Protein AF-A0A9C7W075-F1 (afdb_monomer)

Nearest PDB structures (foldseek):
  6q29-assembly1_A  TM=8.426E-01  e=1.319E-02  Thermus thermophilus HB27
  6klg-assembly1_A  TM=9.359E-01  e=1.597E-01  Zea mays
  3sqr-assembly1_A  TM=8.237E-01  e=4.002E-01  Botrytis aclada
  6h5y-assembly2_B  TM=7.993E-01  e=3.078E-01  Aspergillus oryzae
  3v9e-assembly1_A  TM=8.095E-01  e=6.765E-01  Botrytis aclada

Solvent-accessible surface area (backbone atoms only — not comparable to full-atom values): 7047 Å² total; per-residue (Å²): 136,86,85,85,81,82,81,80,80,82,83,86,75,82,88,85,85,85,83,88,74,77,67,64,69,75,65,66,71,76,72,76,74,70,96,60,60,54,74,49,74,56,48,69,45,82,42,36,37,33,77,36,81,44,65,90,84,87,52,82,43,80,40,83,14,35,72,83,28,82,65,45,60,45,78,43,70,60,91,90,64,78,68,47,80,46,78,43,80,64,51,101,62,92,83,86,89,82,88,129

Foldseek 3Di:
DDDDDDDPDDPPDDDDDDDDDPCVVVVVVPDPPDPDAAEDEDQEEEWEWDFEWDDDPNDTDTDTEIPRDVVHHHYDYDPPHHHHYHYHYPDPDDDDDDDD

Structure (mmCIF, N/CA/C/O backbone):
data_AF-A0A9C7W075-F1
#
_entry.id   AF-A0A9C7W075-F1
#
loop_
_atom_site.group_PDB
_atom_site.id
_atom_site.type_symbol
_atom_site.label_atom_id
_atom_site.label_alt_id
_atom_site.label_comp_id
_atom_site.label_asym_id
_atom_site.label_entity_id
_atom_site.label_seq_id
_atom_site.pdbx_PDB_ins_code
_atom_site.Cartn_x
_atom_site.Cartn_y
_atom_site.Cartn_z
_atom_site.occupancy
_atom_site.B_iso_or_equiv
_atom_site.auth_seq_id
_atom_site.auth_comp_id
_atom_site.auth_asym_id
_atom_site.auth_atom_id
_atom_site.pdbx_PDB_model_num
ATOM 1 N N . MET A 1 1 ? -18.721 27.457 5.984 1.00 38.09 1 MET A N 1
ATOM 2 C CA . MET A 1 1 ? -17.574 28.376 6.137 1.00 38.09 1 MET A CA 1
ATOM 3 C C . MET A 1 1 ? -16.323 27.754 5.521 1.00 38.09 1 MET A C 1
ATOM 5 O O . MET A 1 1 ? -16.014 26.616 5.832 1.00 38.09 1 MET A O 1
ATOM 9 N N . SER A 1 2 ? -15.670 28.527 4.645 1.00 44.50 2 SER A N 1
ATOM 10 C CA . SER A 1 2 ? -14.283 28.467 4.138 1.00 44.50 2 SER A CA 1
ATOM 11 C C . SER A 1 2 ? -13.753 27.203 3.429 1.00 44.50 2 SER A C 1
ATOM 13 O O . SER A 1 2 ? -13.190 26.298 4.039 1.00 44.50 2 SER A O 1
ATOM 15 N N . ARG A 1 3 ? -13.840 27.215 2.088 1.00 56.38 3 ARG A N 1
ATOM 16 C CA . ARG A 1 3 ? -13.012 26.412 1.172 1.00 56.38 3 ARG A CA 1
ATOM 17 C C . ARG A 1 3 ? -11.744 27.214 0.865 1.00 56.38 3 ARG A C 1
ATOM 19 O O . ARG A 1 3 ? -11.832 28.256 0.224 1.00 56.38 3 ARG A O 1
ATOM 26 N N . ARG A 1 4 ? -10.575 26.749 1.308 1.00 64.81 4 ARG A N 1
ATOM 27 C CA . ARG A 1 4 ? -9.283 27.365 0.961 1.00 64.81 4 ARG A CA 1
ATOM 28 C C . ARG A 1 4 ? -8.652 26.639 -0.221 1.00 64.81 4 ARG A C 1
ATOM 30 O O . ARG A 1 4 ? -7.871 25.709 -0.059 1.00 64.81 4 ARG A O 1
ATOM 37 N N . THR A 1 5 ? -9.045 27.083 -1.409 1.00 52.81 5 THR A N 1
ATOM 38 C CA . THR A 1 5 ? -8.365 26.822 -2.678 1.00 52.81 5 THR A CA 1
ATOM 39 C C . THR A 1 5 ? -7.047 27.585 -2.670 1.00 52.81 5 THR A C 1
ATOM 41 O O . THR A 1 5 ? -7.043 28.813 -2.628 1.00 52.81 5 THR A O 1
ATOM 44 N N . PHE A 1 6 ? -5.922 26.880 -2.688 1.00 49.59 6 PHE A N 1
ATOM 45 C CA . PHE A 1 6 ? -4.614 27.512 -2.782 1.00 49.59 6 PHE A CA 1
ATOM 46 C C . PHE A 1 6 ? -4.185 27.577 -4.247 1.00 49.59 6 PHE A C 1
ATOM 48 O O . PHE A 1 6 ? -3.570 26.653 -4.770 1.00 49.59 6 PHE A O 1
ATOM 55 N N . VAL A 1 7 ? -4.544 28.671 -4.920 1.00 55.00 7 VAL A N 1
ATOM 56 C CA . VAL A 1 7 ? -3.968 29.019 -6.222 1.00 55.00 7 VAL A CA 1
ATOM 57 C C . VAL A 1 7 ? -2.639 29.719 -5.950 1.00 55.00 7 VAL A C 1
ATOM 59 O O . VAL A 1 7 ? -2.604 30.894 -5.594 1.00 55.00 7 VAL A O 1
ATOM 62 N N . LYS A 1 8 ? -1.533 28.985 -6.080 1.00 44.94 8 LYS A N 1
ATOM 63 C CA . LYS A 1 8 ? -0.201 29.587 -6.195 1.00 44.94 8 LYS A CA 1
ATOM 64 C C . LYS A 1 8 ? -0.052 30.105 -7.619 1.00 44.94 8 LYS A C 1
ATOM 66 O O . LYS A 1 8 ? 0.018 29.320 -8.558 1.00 44.94 8 LYS A O 1
ATOM 71 N N . GLY A 1 9 ? -0.070 31.427 -7.756 1.00 49.22 9 GLY A N 1
ATOM 72 C CA . GLY A 1 9 ? 0.087 32.117 -9.029 1.00 49.22 9 GLY A CA 1
ATOM 73 C C . GLY A 1 9 ? 1.417 31.782 -9.705 1.00 49.22 9 GLY A C 1
ATOM 74 O O . GLY A 1 9 ? 2.475 31.823 -9.079 1.00 49.22 9 GLY A O 1
ATOM 75 N N . VAL A 1 10 ? 1.346 31.475 -10.998 1.00 58.66 10 VAL A N 1
ATOM 76 C CA . VAL A 1 10 ? 2.492 31.496 -11.905 1.00 58.66 10 VAL A CA 1
ATOM 77 C C . VAL A 1 10 ? 2.746 32.960 -12.250 1.00 58.66 10 VAL A C 1
ATOM 79 O O . VAL A 1 10 ? 1.951 33.585 -12.951 1.00 58.66 10 VAL A O 1
ATOM 82 N N . ALA A 1 11 ? 3.841 33.523 -11.743 1.00 53.03 11 ALA A N 1
ATOM 83 C CA . ALA A 1 11 ? 4.367 34.783 -12.245 1.00 53.03 11 ALA A CA 1
ATOM 84 C C . ALA A 1 11 ? 5.026 34.513 -13.607 1.00 53.03 11 ALA A C 1
ATOM 86 O O . ALA A 1 11 ? 6.204 34.181 -13.695 1.00 53.03 11 ALA A O 1
ATOM 87 N N . MET A 1 12 ? 4.238 34.612 -14.679 1.00 51.44 12 MET A N 1
ATOM 88 C CA . MET A 1 12 ? 4.761 34.795 -16.030 1.00 51.44 12 MET A CA 1
ATOM 89 C C . MET A 1 12 ? 5.341 36.209 -16.121 1.00 51.44 12 MET A C 1
ATOM 91 O O . MET A 1 12 ? 4.600 37.178 -16.265 1.00 51.44 12 MET A O 1
ATOM 95 N N . GLY A 1 13 ? 6.663 36.326 -16.011 1.00 48.78 13 GLY A N 1
ATOM 96 C CA . GLY A 1 13 ? 7.384 37.585 -16.156 1.00 48.78 13 GLY A CA 1
A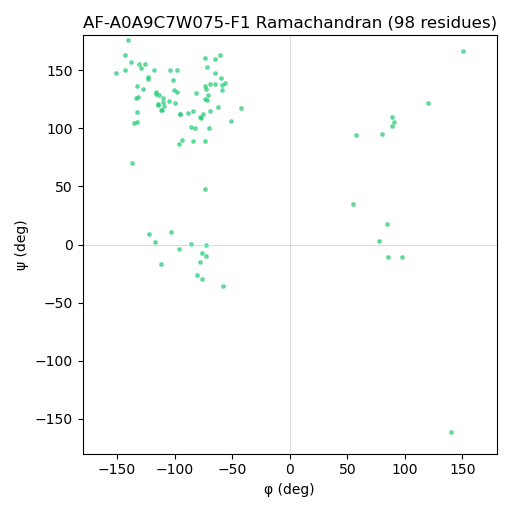TOM 97 C C . GLY A 1 13 ? 8.596 37.438 -17.069 1.00 48.78 13 GLY A C 1
ATOM 98 O O . GLY A 1 13 ? 9.617 36.918 -16.640 1.00 48.78 13 GLY A O 1
ATOM 99 N N . GLY A 1 14 ? 8.470 37.954 -18.295 1.00 44.16 14 GLY A N 1
ATOM 100 C CA . GLY A 1 14 ? 9.578 38.538 -19.057 1.00 44.16 14 GLY A CA 1
ATOM 101 C C . GLY A 1 14 ? 10.402 37.598 -19.935 1.00 44.16 14 GLY A C 1
ATOM 102 O O . GLY A 1 14 ? 11.318 36.930 -19.473 1.00 44.16 14 GLY A O 1
ATOM 103 N N . ALA A 1 15 ? 10.136 37.630 -21.241 1.00 49.31 15 ALA A N 1
ATOM 104 C CA . ALA A 1 15 ? 11.086 37.178 -22.247 1.00 49.31 15 ALA A CA 1
ATOM 105 C C . ALA A 1 15 ? 12.259 38.173 -22.389 1.00 49.31 15 ALA A C 1
ATOM 107 O O . ALA A 1 15 ? 12.068 39.377 -22.240 1.00 49.31 15 ALA A O 1
ATOM 108 N N . ALA A 1 16 ? 13.405 37.625 -22.809 1.00 46.34 16 ALA A N 1
ATOM 109 C CA . ALA A 1 16 ? 14.571 38.271 -23.424 1.00 46.34 16 ALA A CA 1
ATOM 110 C C . ALA A 1 16 ? 15.711 38.784 -22.515 1.00 46.34 16 ALA A C 1
ATOM 112 O O . ALA A 1 16 ? 15.685 39.897 -22.005 1.00 46.34 16 ALA A O 1
ATOM 113 N N . GLY A 1 17 ? 16.815 38.024 -22.530 1.00 49.56 17 GLY A N 1
ATOM 114 C CA . GLY A 1 17 ? 18.106 38.598 -22.918 1.00 49.56 17 GLY A CA 1
ATOM 115 C C . GLY A 1 17 ? 19.242 38.548 -21.894 1.00 49.56 17 GLY A C 1
ATOM 116 O O . GLY A 1 17 ? 19.190 39.214 -20.872 1.00 49.56 17 GLY A O 1
ATOM 117 N N . LEU A 1 18 ? 20.333 37.899 -22.325 1.00 45.28 18 LEU A N 1
ATOM 118 C CA . LEU A 1 18 ? 21.738 38.209 -22.019 1.00 45.28 18 LEU A CA 1
ATOM 119 C C . LEU A 1 18 ? 22.366 37.568 -20.760 1.00 45.28 18 LEU A C 1
ATOM 121 O O . LEU A 1 18 ? 22.165 37.997 -19.634 1.00 45.28 18 LEU A O 1
ATOM 125 N N . LEU A 1 19 ? 23.281 36.628 -21.049 1.00 53.38 19 LEU A N 1
ATOM 126 C CA . LEU A 1 19 ? 24.465 36.249 -20.262 1.00 53.38 19 LEU A CA 1
ATOM 127 C C . LEU A 1 19 ? 24.251 35.311 -19.055 1.00 53.38 19 LEU A C 1
ATOM 12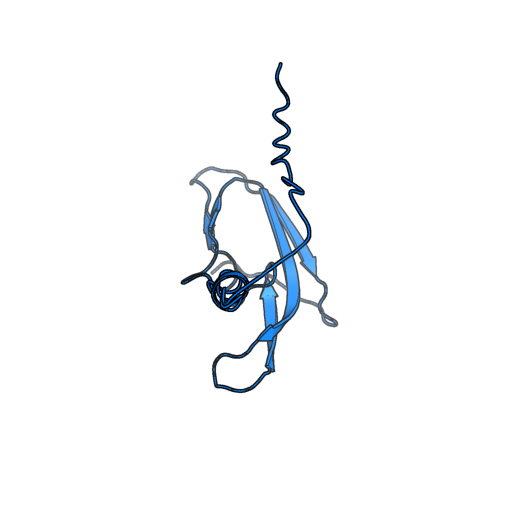9 O O . LEU A 1 19 ? 24.084 35.728 -17.917 1.00 53.38 19 LEU A O 1
ATOM 133 N N . GLY A 1 20 ? 24.441 34.012 -19.305 1.00 49.00 20 GLY A N 1
ATOM 134 C CA . GLY A 1 20 ? 25.233 33.181 -18.387 1.00 49.00 20 GLY A CA 1
ATOM 135 C C . GLY A 1 20 ? 24.542 32.571 -17.170 1.00 49.00 20 GLY A C 1
ATOM 136 O O . GLY A 1 20 ? 25.239 32.135 -16.258 1.00 49.00 20 GLY A O 1
ATOM 137 N N . LEU A 1 21 ? 23.213 32.483 -17.132 1.00 54.94 21 LEU A N 1
ATOM 138 C CA . LEU A 1 21 ? 22.542 31.723 -16.077 1.00 54.94 21 LEU A CA 1
ATOM 139 C C . LEU A 1 21 ? 22.450 30.252 -16.487 1.00 54.94 21 LEU A C 1
ATOM 141 O O . LEU A 1 21 ? 21.614 29.867 -17.303 1.00 54.94 21 LEU A O 1
ATOM 145 N N . ASP A 1 22 ? 23.349 29.440 -15.929 1.00 56.09 22 ASP A N 1
ATOM 146 C CA . ASP A 1 22 ? 23.288 27.981 -15.979 1.00 56.09 22 ASP A CA 1
ATOM 147 C C . ASP A 1 22 ? 21.888 27.547 -15.516 1.00 56.09 22 ASP A C 1
ATOM 149 O O . ASP A 1 22 ? 21.555 27.635 -14.338 1.00 56.09 22 ASP A O 1
ATOM 153 N N . ALA A 1 23 ? 21.036 27.102 -16.445 1.00 54.62 23 ALA A N 1
ATOM 154 C CA . ALA A 1 23 ? 19.674 26.637 -16.156 1.00 54.62 23 ALA A CA 1
ATOM 155 C C . ALA A 1 23 ? 19.650 25.259 -15.456 1.00 54.62 23 ALA A C 1
ATOM 157 O O . ALA A 1 23 ? 18.591 24.736 -15.105 1.00 54.62 23 ALA A O 1
ATOM 158 N N . ARG A 1 24 ? 20.831 24.677 -15.209 1.00 53.53 24 ARG A N 1
ATOM 159 C CA . ARG A 1 24 ? 21.034 23.367 -14.579 1.00 53.53 24 ARG A CA 1
ATOM 160 C C . ARG A 1 24 ? 20.436 23.209 -13.167 1.00 53.53 24 ARG A C 1
ATOM 162 O O . ARG A 1 24 ? 19.931 22.118 -12.900 1.00 53.53 24 ARG A O 1
ATOM 169 N N . PRO A 1 25 ? 20.406 24.211 -12.259 1.00 52.75 25 PRO A N 1
ATOM 170 C CA . PRO A 1 25 ? 19.900 23.988 -10.908 1.00 52.75 25 PRO A CA 1
ATOM 171 C C . PRO A 1 25 ? 18.366 23.953 -10.854 1.00 52.75 25 PRO A C 1
ATOM 173 O O . PRO A 1 25 ? 17.815 23.461 -9.873 1.00 52.75 25 PRO A O 1
ATOM 176 N N . LEU A 1 26 ? 17.662 24.415 -11.899 1.00 54.03 26 LEU A N 1
ATOM 177 C CA . LEU A 1 26 ? 16.195 24.365 -11.953 1.00 54.03 26 LEU A CA 1
ATOM 178 C C . LEU A 1 26 ? 15.668 22.956 -12.271 1.00 54.03 26 LEU A C 1
ATOM 180 O O . LEU A 1 26 ? 14.604 22.584 -11.784 1.00 54.03 26 LEU A O 1
ATOM 184 N N . LEU A 1 27 ? 16.430 22.149 -13.019 1.00 55.69 27 LEU A N 1
ATOM 185 C CA . LEU A 1 27 ? 16.123 20.734 -13.283 1.00 55.69 27 LEU A CA 1
ATOM 186 C C . LEU A 1 27 ? 16.531 19.808 -12.126 1.00 55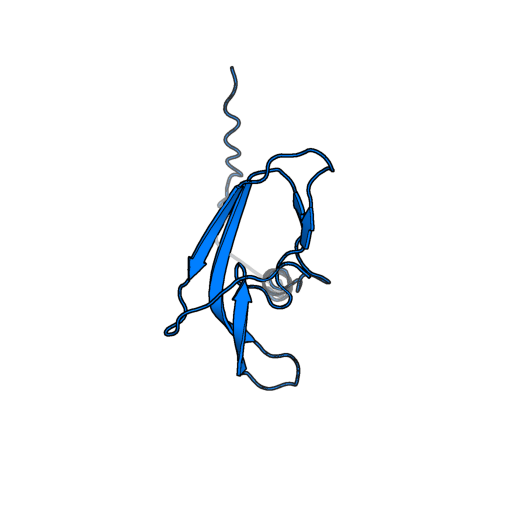.69 27 LEU A C 1
ATOM 188 O O . LEU A 1 27 ? 15.924 18.759 -11.932 1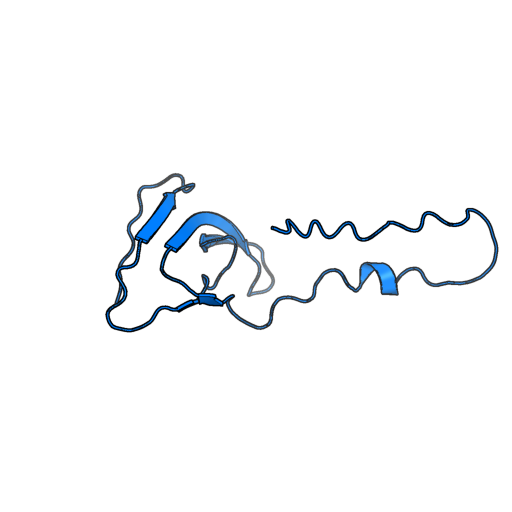.00 55.69 27 LEU A O 1
ATOM 192 N N . ALA A 1 28 ? 17.522 20.204 -11.323 1.00 52.50 28 ALA A N 1
ATOM 193 C CA . ALA A 1 28 ? 18.045 19.392 -10.221 1.00 52.50 28 ALA A CA 1
ATOM 194 C C . ALA A 1 28 ? 17.101 19.293 -9.003 1.00 52.50 28 ALA A C 1
ATOM 196 O O . ALA A 1 28 ? 17.341 18.496 -8.100 1.00 52.50 28 ALA A O 1
ATOM 197 N N . SER A 1 29 ? 16.024 20.086 -8.955 1.00 51.41 29 SER A N 1
ATOM 198 C CA . SER A 1 29 ? 15.062 20.065 -7.842 1.00 51.41 29 SER A CA 1
ATOM 199 C C . SER A 1 29 ? 13.956 19.009 -7.991 1.00 51.41 29 SER A C 1
ATOM 201 O O . SER A 1 29 ? 13.081 18.938 -7.124 1.00 51.41 29 SER A O 1
ATOM 203 N N . MET A 1 30 ? 13.945 18.218 -9.068 1.00 51.41 30 MET A N 1
ATOM 204 C CA . MET A 1 30 ? 12.802 17.354 -9.393 1.00 51.41 30 MET A CA 1
ATOM 205 C C . MET A 1 30 ? 12.917 15.900 -8.932 1.00 51.41 30 MET A C 1
ATOM 207 O O . MET A 1 30 ? 11.935 15.176 -9.043 1.00 51.41 30 MET A O 1
ATOM 211 N N . ASP A 1 31 ? 14.042 15.492 -8.345 1.00 50.94 31 ASP A N 1
ATOM 212 C CA . ASP A 1 31 ? 14.197 14.128 -7.838 1.00 50.94 31 ASP A CA 1
ATOM 213 C C . ASP A 1 31 ? 14.881 14.109 -6.466 1.00 50.94 31 ASP A C 1
ATOM 215 O O . ASP A 1 31 ? 16.032 13.715 -6.292 1.00 50.94 31 ASP A O 1
ATOM 219 N N . LYS A 1 32 ? 14.161 14.586 -5.446 1.00 47.12 32 LYS A N 1
ATOM 220 C CA . LYS A 1 32 ? 14.425 14.115 -4.085 1.00 47.12 32 LYS A CA 1
ATOM 221 C C . LYS A 1 32 ? 13.659 12.815 -3.916 1.00 47.12 32 LYS A C 1
ATOM 223 O O . LYS A 1 32 ? 12.516 12.838 -3.456 1.00 47.12 32 LYS A O 1
ATOM 228 N N . GLY A 1 33 ? 14.311 11.708 -4.271 1.00 53.97 33 GLY A N 1
ATOM 229 C CA . GLY A 1 33 ? 13.917 10.380 -3.825 1.00 53.97 33 GLY A CA 1
ATOM 230 C C . GLY A 1 33 ? 13.554 10.452 -2.343 1.00 53.97 33 GLY A C 1
ATOM 231 O O . GLY A 1 33 ? 14.347 10.898 -1.509 1.00 53.97 33 GLY A O 1
ATOM 232 N N . GLN A 1 34 ? 12.299 10.150 -2.023 1.00 57.06 34 GLN A N 1
ATOM 233 C CA . GLN A 1 34 ? 11.841 10.160 -0.642 1.00 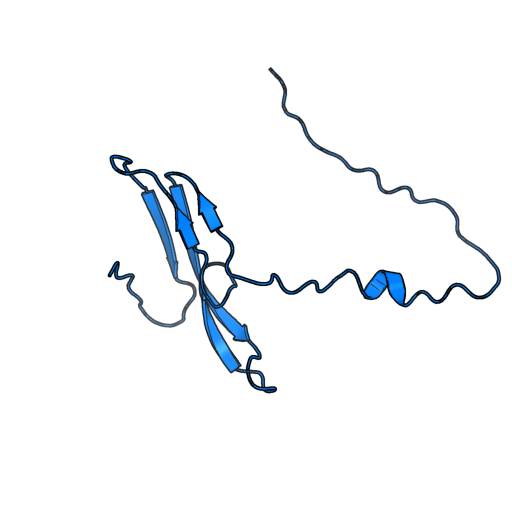57.06 34 GLN A CA 1
ATOM 234 C C . GLN A 1 34 ? 12.647 9.106 0.126 1.00 57.06 34 GLN A C 1
ATOM 236 O O . GLN A 1 34 ? 12.602 7.926 -0.208 1.00 57.06 34 GLN A O 1
ATOM 241 N N . ASN A 1 35 ? 13.399 9.538 1.142 1.00 61.72 35 ASN A N 1
ATOM 242 C CA . ASN A 1 35 ? 14.285 8.696 1.958 1.00 61.72 35 ASN A CA 1
ATOM 243 C C . ASN A 1 35 ? 13.511 7.780 2.937 1.00 61.72 35 ASN A C 1
ATOM 245 O O . ASN A 1 35 ? 13.819 7.737 4.127 1.00 61.72 35 ASN A O 1
ATOM 249 N N . GLY A 1 36 ? 12.480 7.078 2.464 1.00 74.75 36 GLY A N 1
ATOM 250 C CA . GLY A 1 36 ? 11.693 6.128 3.248 1.00 74.75 36 GLY A CA 1
ATOM 251 C C . GLY A 1 36 ? 10.239 5.999 2.778 1.00 74.75 36 GLY A C 1
ATOM 252 O O . GLY A 1 36 ? 9.762 6.832 2.004 1.00 74.75 36 GLY A O 1
ATOM 253 N N . PRO A 1 37 ? 9.515 4.965 3.245 1.00 85.50 37 PRO A N 1
ATOM 254 C CA . PRO A 1 37 ? 8.117 4.774 2.889 1.00 85.50 37 PRO A CA 1
ATOM 255 C C . PRO A 1 37 ? 7.230 5.905 3.419 1.00 85.50 37 PRO A C 1
ATOM 257 O O . PRO A 1 37 ? 7.344 6.341 4.568 1.00 85.50 37 PRO A O 1
ATOM 260 N N . VAL A 1 38 ? 6.292 6.347 2.582 1.00 91.50 38 VAL A N 1
ATOM 261 C CA . VAL A 1 38 ? 5.249 7.310 2.957 1.00 91.50 38 VAL A CA 1
ATOM 262 C C . VAL A 1 38 ? 4.425 6.746 4.111 1.00 91.50 38 VAL A C 1
ATOM 264 O O . VAL A 1 38 ? 4.047 5.582 4.085 1.00 91.50 38 VAL A O 1
ATOM 267 N N . THR A 1 39 ? 4.096 7.561 5.114 1.00 96.12 39 THR A N 1
ATOM 268 C CA . THR A 1 39 ? 3.147 7.160 6.164 1.00 96.12 39 THR A CA 1
ATOM 269 C C . THR A 1 39 ? 1.767 7.745 5.884 1.00 96.12 39 THR A C 1
ATOM 271 O O . THR A 1 39 ? 1.607 8.962 5.824 1.00 96.12 39 THR A O 1
ATOM 274 N N . LEU A 1 40 ? 0.758 6.884 5.762 1.00 96.75 40 LEU A N 1
ATOM 275 C CA . LEU A 1 40 ? -0.654 7.249 5.698 1.00 96.75 40 LEU A CA 1
ATOM 276 C C . LEU A 1 40 ? -1.267 7.087 7.089 1.00 96.75 40 LEU A C 1
ATOM 278 O O . LEU A 1 40 ? -1.092 6.054 7.730 1.00 96.75 40 LEU A O 1
ATOM 282 N N . SER A 1 41 ? -1.988 8.102 7.565 1.00 97.88 41 SER A N 1
ATOM 283 C CA . SER A 1 41 ? -2.663 8.063 8.868 1.00 97.88 41 SER A CA 1
ATOM 284 C C . SER A 1 41 ? -4.159 8.316 8.733 1.00 97.88 41 SER A C 1
ATOM 286 O O . SER A 1 41 ? -4.567 9.170 7.948 1.00 97.88 41 SER A O 1
ATOM 288 N N . GLY A 1 42 ? -4.970 7.617 9.525 1.00 97.88 42 GLY A N 1
ATOM 289 C CA . GLY A 1 42 ? -6.423 7.784 9.553 1.00 97.88 42 GLY A CA 1
ATOM 290 C C . GLY A 1 42 ? -7.158 6.456 9.690 1.00 97.88 42 GLY A C 1
ATOM 291 O O . GLY A 1 42 ? -6.582 5.457 10.100 1.00 97.88 42 GLY A O 1
ATOM 292 N N . THR A 1 43 ? -8.443 6.454 9.342 1.00 98.44 43 THR A N 1
ATOM 293 C CA . THR A 1 43 ? -9.309 5.263 9.408 1.00 98.44 43 THR A CA 1
ATOM 294 C C . THR A 1 43 ? -9.827 4.825 8.042 1.00 98.44 43 THR A C 1
ATOM 296 O O . THR A 1 43 ? -10.599 3.875 7.949 1.00 98.44 43 THR A O 1
ATOM 299 N N . GLN A 1 44 ? -9.421 5.501 6.968 1.00 98.69 44 GLN A N 1
ATOM 300 C CA . GLN A 1 44 ? -9.777 5.152 5.599 1.00 98.69 44 GLN A CA 1
ATOM 301 C C . GLN A 1 44 ? -8.524 5.154 4.742 1.00 98.69 44 GLN A C 1
ATOM 303 O O . GLN A 1 44 ? -7.799 6.148 4.707 1.00 98.69 44 GLN A O 1
ATOM 308 N N . PHE A 1 45 ? -8.301 4.053 4.039 1.00 98.44 45 PHE A N 1
ATOM 309 C CA . PHE A 1 45 ? -7.127 3.865 3.207 1.00 98.44 45 PHE A CA 1
ATOM 310 C C . PHE A 1 45 ? -7.541 3.341 1.842 1.00 98.44 45 PHE A C 1
ATOM 312 O O . PHE A 1 45 ? -8.359 2.428 1.740 1.00 98.44 45 PHE A O 1
ATOM 319 N N . ASP A 1 46 ? -6.939 3.916 0.810 1.00 98.25 46 ASP A N 1
ATOM 320 C CA . ASP A 1 46 ? -7.042 3.462 -0.568 1.00 98.25 46 ASP A CA 1
ATOM 321 C C . ASP A 1 46 ? -5.679 2.900 -0.977 1.00 98.25 46 ASP A C 1
ATOM 323 O O . ASP A 1 46 ? -4.673 3.618 -0.990 1.00 98.25 46 ASP A O 1
ATOM 327 N N . LEU A 1 47 ? -5.643 1.600 -1.261 1.00 98.06 47 LEU A N 1
ATOM 328 C CA . LEU A 1 47 ? -4.447 0.869 -1.658 1.00 98.06 47 LEU A CA 1
ATOM 329 C C . LEU A 1 47 ? -4.602 0.387 -3.095 1.00 98.06 47 LEU A C 1
ATOM 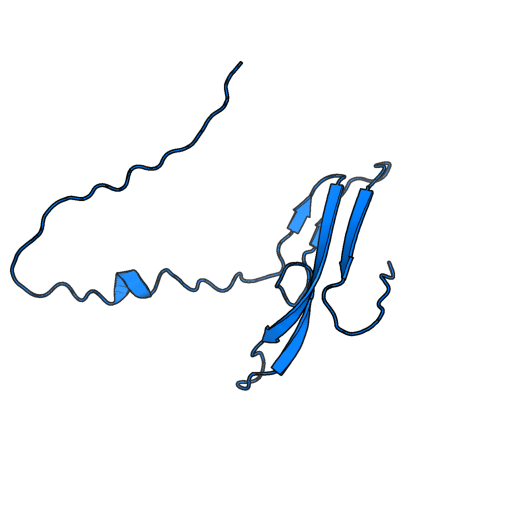331 O O . LEU A 1 47 ? -5.508 -0.382 -3.409 1.00 98.06 47 LEU A O 1
ATOM 335 N N . THR A 1 48 ? -3.700 0.816 -3.967 1.00 98.50 48 THR A N 1
ATOM 336 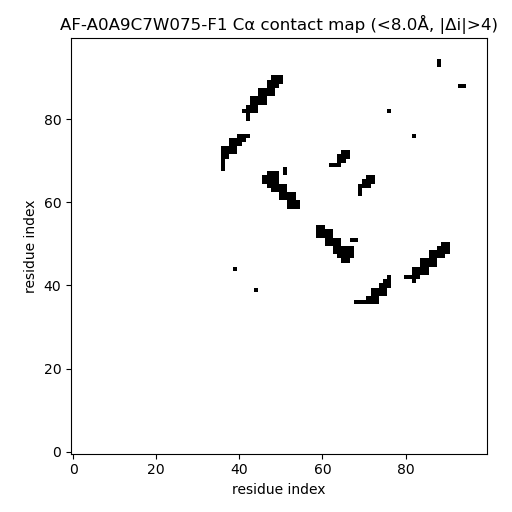C CA . THR A 1 48 ? -3.672 0.389 -5.366 1.00 98.50 48 THR A CA 1
ATOM 337 C C . THR A 1 48 ? -2.442 -0.463 -5.619 1.00 98.50 48 THR A C 1
ATOM 339 O O . THR A 1 48 ? -1.325 0.041 -5.533 1.00 98.50 48 THR A O 1
ATOM 342 N N . TYR A 1 49 ? -2.657 -1.731 -5.955 1.00 98.44 49 TYR A N 1
ATOM 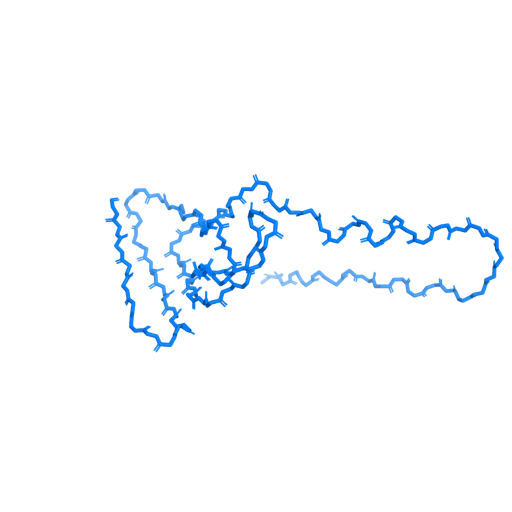343 C CA . TYR A 1 49 ? -1.621 -2.658 -6.402 1.00 98.44 49 TYR A CA 1
ATOM 344 C C . TYR A 1 49 ? -1.363 -2.408 -7.882 1.00 98.44 49 TYR A C 1
ATOM 346 O O . TYR A 1 49 ? -2.310 -2.304 -8.665 1.00 98.44 49 TYR A O 1
ATOM 354 N N . SER A 1 50 ? -0.108 -2.246 -8.287 1.00 98.38 50 SER A N 1
ATOM 355 C CA . SER A 1 50 ? 0.255 -2.017 -9.691 1.00 98.38 50 SER A CA 1
ATOM 356 C C . SER A 1 50 ? 1.651 -2.559 -9.998 1.00 98.38 50 SER A C 1
ATOM 358 O O . SER A 1 50 ? 2.513 -2.526 -9.115 1.00 98.38 50 SER A O 1
ATOM 360 N N . PRO A 1 51 ? 1.895 -3.036 -11.233 1.00 97.75 51 PRO A N 1
ATOM 361 C CA . PRO A 1 51 ? 3.247 -3.328 -11.679 1.00 97.75 51 PRO A CA 1
ATOM 362 C C . PRO A 1 51 ? 3.983 -2.002 -11.906 1.00 97.75 51 PRO A C 1
ATOM 364 O O . PRO A 1 51 ? 3.526 -1.153 -12.672 1.00 97.75 51 PRO A O 1
ATOM 367 N N . THR A 1 52 ? 5.123 -1.823 -11.249 1.00 96.19 52 THR A N 1
ATOM 368 C CA . THR A 1 52 ? 5.924 -0.596 -11.320 1.00 96.19 52 THR A CA 1
ATOM 369 C C . THR A 1 52 ? 7.357 -0.942 -11.686 1.00 96.19 52 THR A C 1
ATOM 371 O O . THR A 1 52 ? 7.941 -1.861 -11.115 1.00 96.19 52 THR A O 1
ATOM 374 N N . LEU A 1 53 ? 7.928 -0.203 -12.636 1.00 96.25 53 LEU A N 1
ATOM 375 C CA . LEU A 1 53 ? 9.343 -0.307 -12.968 1.00 96.25 53 LEU A CA 1
ATOM 376 C C . LEU A 1 53 ? 10.167 0.344 -11.848 1.00 96.25 53 LEU A C 1
ATOM 378 O O . LEU A 1 53 ? 9.928 1.496 -11.491 1.00 96.25 53 LEU A O 1
ATOM 382 N N . VAL A 1 54 ? 11.110 -0.397 -11.276 1.00 94.12 54 VAL A N 1
ATOM 383 C CA . VAL A 1 54 ? 11.994 0.057 -10.197 1.00 94.12 54 VAL A CA 1
ATOM 384 C C . VAL A 1 54 ? 13.441 -0.282 -10.529 1.00 94.12 54 VAL A C 1
ATOM 386 O O . VAL A 1 54 ? 13.711 -1.230 -11.266 1.00 94.12 54 VAL A O 1
ATOM 389 N N . ASN A 1 55 ? 14.380 0.471 -9.961 1.00 94.50 55 ASN A N 1
ATOM 390 C CA . ASN A 1 55 ? 15.809 0.212 -10.094 1.00 94.50 55 ASN A CA 1
ATOM 391 C C . ASN A 1 55 ? 16.486 0.348 -8.724 1.00 94.50 55 ASN A C 1
ATOM 393 O O . ASN A 1 55 ? 16.688 1.454 -8.228 1.00 94.50 55 ASN A O 1
ATOM 397 N N . PHE A 1 56 ? 16.821 -0.788 -8.111 1.00 89.94 56 PHE A N 1
ATOM 398 C CA . PHE A 1 56 ? 17.504 -0.838 -6.810 1.00 89.94 56 PHE A CA 1
ATOM 399 C C . PHE A 1 56 ? 18.939 -1.366 -6.900 1.00 89.94 56 PHE A C 1
ATOM 401 O O . PHE A 1 56 ? 19.717 -1.187 -5.968 1.00 89.94 56 PHE A O 1
ATOM 408 N N . THR A 1 57 ? 19.292 -2.019 -8.009 1.00 92.19 57 THR A N 1
ATOM 409 C CA . THR A 1 57 ? 20.583 -2.701 -8.203 1.00 92.19 57 THR A CA 1
ATOM 410 C C . THR A 1 57 ? 21.363 -2.180 -9.411 1.00 92.19 57 THR A C 1
ATOM 412 O O . THR A 1 57 ? 22.354 -2.787 -9.799 1.00 92.19 57 THR A O 1
ATOM 415 N N . GLY A 1 58 ? 20.919 -1.085 -10.030 1.00 93.81 58 GLY A N 1
ATOM 416 C CA . GLY A 1 58 ? 21.480 -0.536 -11.268 1.00 93.81 58 GLY A CA 1
ATOM 417 C C . GLY A 1 58 ? 20.727 -0.946 -12.537 1.00 93.81 58 GLY A C 1
ATOM 418 O O . GLY A 1 58 ? 20.935 -0.327 -13.576 1.00 93.81 58 GLY A O 1
ATOM 419 N N . GLU A 1 59 ? 19.797 -1.902 -12.459 1.00 94.88 59 GLU A N 1
ATOM 420 C CA . GLU A 1 59 ? 18.963 -2.333 -13.584 1.00 94.88 59 GLU A CA 1
ATOM 421 C C . GLU A 1 59 ? 17.469 -2.198 -13.287 1.00 94.88 59 GLU A C 1
ATOM 423 O O . GLU A 1 59 ? 17.011 -2.458 -12.172 1.00 94.88 59 GLU A O 1
ATOM 428 N N . GLU A 1 60 ? 16.700 -1.842 -14.316 1.00 95.94 60 GLU A N 1
ATOM 429 C CA . GLU A 1 60 ? 15.246 -1.769 -14.229 1.00 95.94 60 GLU A CA 1
ATOM 430 C C . GLU A 1 60 ? 14.618 -3.166 -14.173 1.00 95.94 60 GLU A C 1
ATOM 432 O O . GLU A 1 60 ? 14.959 -4.074 -14.944 1.00 95.94 60 GLU A O 1
ATOM 437 N N . ARG A 1 61 ? 13.677 -3.336 -13.244 1.00 95.50 61 ARG A N 1
ATOM 438 C CA . ARG A 1 61 ? 12.859 -4.538 -13.068 1.00 95.50 61 ARG A CA 1
ATOM 439 C C . ARG A 1 61 ? 11.446 -4.144 -12.657 1.00 95.50 61 ARG A C 1
ATOM 441 O O . ARG A 1 61 ? 11.249 -3.137 -11.985 1.00 95.50 61 ARG A O 1
ATOM 448 N N . TYR A 1 62 ? 10.461 -4.952 -13.034 1.00 96.19 62 TYR A N 1
ATOM 449 C CA . TYR A 1 62 ? 9.113 -4.796 -12.497 1.00 96.19 62 TYR A CA 1
ATOM 450 C C . TYR A 1 62 ? 9.051 -5.292 -11.053 1.00 96.19 62 TYR A C 1
ATOM 452 O O . TYR A 1 62 ? 9.562 -6.363 -10.730 1.00 96.19 62 TYR A O 1
ATOM 460 N N . ALA A 1 63 ? 8.375 -4.525 -10.209 1.00 96.00 63 ALA A N 1
ATOM 461 C CA . ALA A 1 63 ? 7.978 -4.915 -8.871 1.00 96.00 63 ALA A CA 1
ATOM 462 C C . ALA A 1 63 ? 6.483 -4.651 -8.677 1.00 96.00 63 ALA A C 1
ATOM 464 O O . ALA A 1 63 ? 5.912 -3.732 -9.269 1.00 96.00 63 ALA A O 1
ATOM 465 N N . THR A 1 64 ? 5.855 -5.432 -7.805 1.00 97.31 64 THR A N 1
ATOM 466 C CA . THR A 1 64 ? 4.511 -5.126 -7.317 1.00 97.31 64 THR A CA 1
ATOM 467 C C . THR A 1 64 ? 4.607 -3.991 -6.308 1.00 97.31 64 THR A C 1
ATOM 469 O O . THR A 1 64 ? 5.165 -4.157 -5.224 1.00 97.31 64 THR A O 1
ATOM 472 N N . ALA A 1 65 ? 4.064 -2.833 -6.666 1.00 96.75 65 ALA A N 1
ATOM 473 C CA . ALA A 1 65 ? 4.011 -1.664 -5.805 1.00 96.75 65 ALA A CA 1
ATOM 474 C C . ALA A 1 65 ? 2.605 -1.467 -5.240 1.00 96.75 65 ALA A C 1
ATOM 476 O O . ALA A 1 65 ? 1.608 -1.764 -5.903 1.00 96.75 65 ALA A O 1
ATOM 477 N N . ILE A 1 66 ? 2.529 -0.882 -4.045 1.00 97.56 66 ILE A N 1
ATOM 478 C CA . ILE A 1 66 ? 1.278 -0.361 -3.490 1.00 97.56 66 ILE A CA 1
ATOM 479 C C . ILE A 1 66 ? 1.386 1.156 -3.478 1.00 97.56 66 ILE A C 1
ATOM 481 O O . ILE A 1 66 ? 2.347 1.708 -2.950 1.00 97.56 66 ILE A O 1
ATOM 485 N N . ASN A 1 67 ? 0.408 1.833 -4.076 1.00 96.94 67 ASN A N 1
ATOM 486 C CA . ASN A 1 67 ? 0.397 3.291 -4.233 1.00 96.94 67 ASN A CA 1
ATOM 487 C C . ASN A 1 67 ? 1.663 3.829 -4.928 1.00 96.94 67 ASN A C 1
ATOM 489 O O . ASN A 1 67 ? 2.141 4.918 -4.620 1.00 96.94 67 ASN A O 1
ATOM 493 N N . GLY A 1 68 ? 2.195 3.054 -5.878 1.00 94.38 68 GLY A N 1
ATOM 494 C CA . GLY A 1 68 ? 3.333 3.444 -6.710 1.00 94.38 68 GLY A CA 1
ATOM 495 C C . GLY A 1 68 ? 4.702 3.348 -6.034 1.00 94.38 68 GLY A C 1
ATOM 496 O O . GLY A 1 68 ? 5.687 3.690 -6.678 1.00 94.38 68 GLY A O 1
ATOM 497 N N . SER A 1 69 ? 4.795 2.872 -4.786 1.00 93.31 69 SER A N 1
ATOM 498 C CA . SER A 1 69 ? 6.070 2.756 -4.072 1.00 93.31 69 SER A CA 1
ATOM 499 C C . SER A 1 69 ? 6.429 1.319 -3.691 1.00 93.31 69 SER A C 1
ATOM 501 O O . SER A 1 69 ? 5.567 0.476 -3.426 1.00 93.31 69 SER A O 1
ATOM 503 N N . VAL A 1 70 ? 7.740 1.073 -3.628 1.00 93.81 70 VAL A N 1
ATOM 504 C CA . VAL A 1 70 ? 8.360 -0.113 -3.031 1.00 93.81 70 VAL A CA 1
ATOM 505 C C . VAL A 1 70 ? 9.501 0.384 -2.126 1.00 93.81 70 VAL A C 1
ATOM 507 O O . VAL A 1 70 ? 10.449 0.970 -2.646 1.00 93.81 70 VAL A O 1
ATOM 510 N N . PRO A 1 71 ? 9.427 0.203 -0.792 1.00 94.00 71 PRO A N 1
ATOM 511 C CA . PRO A 1 71 ? 8.331 -0.426 -0.052 1.00 94.00 71 PRO A CA 1
ATOM 512 C C . PRO A 1 71 ? 7.007 0.355 -0.130 1.00 94.00 71 PRO A C 1
ATOM 514 O O . PRO A 1 71 ? 6.971 1.550 -0.431 1.00 94.00 71 PRO A O 1
ATOM 517 N N . ALA A 1 72 ? 5.908 -0.350 0.142 1.00 95.50 72 ALA A N 1
ATOM 518 C CA . ALA A 1 72 ? 4.571 0.225 0.260 1.00 95.50 72 ALA A CA 1
ATOM 519 C C . ALA A 1 72 ? 4.488 1.270 1.397 1.00 95.50 72 ALA A C 1
ATOM 521 O O . ALA A 1 72 ? 5.344 1.280 2.288 1.00 95.50 72 ALA A O 1
ATOM 522 N N . PRO A 1 73 ? 3.449 2.125 1.421 1.00 96.50 73 PRO A N 1
ATOM 523 C CA . PRO A 1 73 ? 3.245 3.058 2.518 1.00 96.50 73 PRO A CA 1
ATOM 524 C C . PRO A 1 73 ? 3.064 2.362 3.873 1.00 96.50 73 PRO A C 1
ATOM 526 O O . PRO A 1 73 ? 2.386 1.340 3.980 1.00 96.50 73 PRO A O 1
ATOM 529 N N . ILE A 1 74 ? 3.592 2.973 4.932 1.00 97.25 74 ILE A N 1
ATOM 530 C CA . ILE A 1 74 ? 3.247 2.628 6.312 1.00 97.25 74 ILE A CA 1
ATOM 531 C C . ILE A 1 74 ? 1.819 3.102 6.565 1.00 97.25 74 ILE A C 1
ATOM 533 O O . ILE A 1 74 ? 1.502 4.272 6.356 1.00 97.25 74 ILE A O 1
ATOM 537 N N . LEU A 1 75 ? 0.962 2.221 7.068 1.00 97.50 75 LEU A N 1
ATOM 538 C CA . LEU A 1 75 ? -0.389 2.582 7.483 1.00 97.50 75 LEU A CA 1
ATOM 539 C C . LEU A 1 75 ? -0.431 2.740 9.003 1.00 97.50 75 LEU A C 1
ATOM 541 O O . LEU A 1 75 ? 0.103 1.908 9.733 1.00 97.50 75 LEU A O 1
ATOM 545 N N . ARG A 1 76 ? -1.038 3.826 9.485 1.00 98.12 76 ARG A N 1
ATOM 546 C CA . ARG A 1 76 ? -1.086 4.165 10.909 1.00 98.12 76 ARG A CA 1
ATOM 547 C C . ARG A 1 76 ? -2.494 4.567 11.336 1.00 98.12 76 ARG A C 1
ATOM 549 O O . ARG A 1 76 ? -3.083 5.502 10.802 1.00 98.12 76 ARG A O 1
ATOM 556 N N . TRP A 1 77 ? -3.001 3.900 12.359 1.00 98.19 77 TRP A N 1
ATOM 557 C CA . TRP A 1 77 ? -4.271 4.208 13.019 1.00 98.19 77 TRP A CA 1
ATOM 558 C C . TRP A 1 77 ? -4.117 4.018 14.531 1.00 98.19 77 TRP A C 1
ATOM 560 O O . TRP A 1 77 ? -3.035 3.648 14.999 1.00 98.19 77 TRP A O 1
ATOM 570 N N . LYS A 1 78 ? -5.159 4.327 15.308 1.00 98.25 78 LYS A N 1
ATOM 571 C CA . LYS A 1 78 ? -5.152 4.134 16.762 1.00 98.25 78 LYS A CA 1
ATOM 572 C C . LYS A 1 78 ? -5.844 2.830 17.134 1.00 98.25 78 LYS A C 1
ATOM 574 O O . LYS A 1 78 ? -6.768 2.381 16.460 1.00 98.25 78 LYS A O 1
ATOM 579 N N . GLU A 1 79 ? -5.407 2.227 18.231 1.00 97.81 79 GLU A N 1
ATOM 580 C CA . GLU A 1 79 ? -6.120 1.097 18.821 1.00 97.81 79 GLU A CA 1
ATOM 581 C C . GLU A 1 79 ? -7.576 1.484 19.133 1.00 97.81 79 GLU A C 1
ATOM 583 O O . GLU A 1 79 ? -7.853 2.601 19.571 1.00 97.81 79 GLU A O 1
ATOM 588 N N . GLY A 1 80 ? -8.506 0.565 18.864 1.00 98.19 80 GLY A N 1
ATOM 589 C CA . GLY A 1 80 ? -9.946 0.797 18.991 1.00 98.19 80 GLY A CA 1
ATOM 590 C C . GLY A 1 80 ? -10.605 1.439 17.763 1.00 98.19 80 GLY A C 1
ATOM 591 O O . GLY A 1 80 ? -11.835 1.436 17.679 1.00 98.19 80 GLY A O 1
ATOM 592 N N . ASP A 1 81 ? -9.835 1.933 16.786 1.00 98.25 81 ASP A N 1
ATOM 593 C CA . ASP A 1 81 ? -10.403 2.470 15.549 1.00 98.25 81 ASP A CA 1
ATOM 594 C C . ASP A 1 81 ? -11.026 1.361 14.689 1.00 98.25 81 ASP A C 1
ATOM 596 O O . ASP A 1 81 ? -10.438 0.303 14.451 1.00 98.25 81 ASP A O 1
ATOM 600 N N . ARG A 1 82 ? -12.201 1.650 14.116 1.00 98.25 82 ARG A N 1
ATOM 601 C CA . ARG A 1 82 ? -12.708 0.895 12.966 1.00 98.25 82 ARG A CA 1
ATOM 602 C C . ARG A 1 82 ? -12.105 1.476 11.692 1.00 98.25 82 ARG A C 1
ATOM 604 O O . ARG A 1 82 ? -12.411 2.608 11.323 1.00 98.25 82 ARG A O 1
ATOM 611 N N . VAL A 1 83 ? -11.294 0.676 11.010 1.00 98.12 83 VAL A N 1
ATOM 612 C CA . VAL A 1 83 ? -10.609 1.059 9.771 1.00 98.12 83 VAL A CA 1
ATOM 613 C C . VAL A 1 83 ? -11.325 0.476 8.551 1.00 98.12 83 VAL A C 1
ATOM 615 O O . VAL A 1 83 ? -11.794 -0.658 8.573 1.00 98.12 83 VAL A O 1
ATOM 618 N N . THR A 1 84 ? -11.399 1.253 7.472 1.00 98.44 84 THR A N 1
ATOM 619 C CA . THR A 1 84 ? -11.853 0.820 6.145 1.00 98.44 84 THR A CA 1
ATOM 620 C C . THR A 1 84 ? -10.671 0.798 5.183 1.00 98.44 84 THR A C 1
ATOM 622 O O . THR A 1 84 ? -10.030 1.825 4.960 1.00 98.44 84 THR A O 1
ATOM 625 N N . MET A 1 85 ? -10.416 -0.362 4.583 1.00 97.69 85 MET A N 1
ATOM 626 C CA . MET A 1 85 ? -9.393 -0.554 3.557 1.00 97.69 85 MET A CA 1
ATOM 627 C C . MET A 1 85 ? -10.082 -0.785 2.212 1.00 97.69 85 MET A C 1
ATOM 629 O O . MET A 1 85 ? -10.832 -1.747 2.060 1.00 97.69 85 MET A O 1
ATOM 633 N N . ARG A 1 86 ? -9.844 0.089 1.237 1.00 98.50 86 ARG A N 1
ATOM 634 C CA . ARG A 1 86 ? -10.302 -0.085 -0.143 1.00 98.50 86 ARG A CA 1
ATOM 635 C C . ARG A 1 86 ? -9.111 -0.482 -0.990 1.00 98.50 86 ARG A C 1
ATOM 637 O O . ARG A 1 86 ? -8.098 0.210 -1.007 1.00 98.50 86 ARG A O 1
ATOM 644 N N . VAL A 1 87 ? -9.233 -1.613 -1.668 1.00 97.94 87 VAL A N 1
ATOM 645 C CA . VAL A 1 87 ? -8.138 -2.200 -2.436 1.00 97.94 87 VAL A CA 1
ATOM 646 C C . VAL A 1 87 ? -8.524 -2.220 -3.902 1.00 97.94 87 VAL A C 1
ATOM 648 O O . VAL A 1 87 ? -9.595 -2.707 -4.259 1.00 97.94 87 VAL A O 1
ATOM 651 N N . LYS A 1 88 ? -7.637 -1.704 -4.747 1.00 98.62 88 LYS A N 1
ATOM 652 C CA . LYS A 1 88 ? -7.725 -1.822 -6.197 1.00 98.62 88 LYS A CA 1
ATOM 653 C C . LYS A 1 88 ? -6.561 -2.666 -6.697 1.00 98.62 88 LYS A C 1
ATOM 655 O O . LYS A 1 88 ? -5.405 -2.299 -6.495 1.00 98.62 88 LYS A O 1
ATOM 660 N N . ASN A 1 89 ? -6.871 -3.773 -7.359 1.00 98.56 89 ASN A N 1
ATOM 661 C CA . ASN A 1 89 ? -5.877 -4.608 -8.016 1.00 98.56 89 ASN A CA 1
ATOM 662 C C . ASN A 1 89 ? -5.773 -4.228 -9.501 1.00 98.56 89 ASN A C 1
ATOM 664 O O . ASN A 1 89 ? -6.728 -4.443 -10.241 1.00 98.56 89 ASN A O 1
ATOM 668 N N . ASN A 1 90 ? -4.644 -3.648 -9.922 1.00 98.56 90 ASN A N 1
ATOM 669 C CA . ASN A 1 90 ? -4.333 -3.422 -11.342 1.00 98.56 90 ASN A CA 1
ATOM 670 C C . ASN A 1 90 ? -3.312 -4.440 -11.886 1.00 98.56 90 ASN A C 1
ATOM 672 O O . ASN A 1 90 ? -2.755 -4.222 -12.962 1.00 98.56 90 ASN A O 1
ATOM 676 N N . LEU A 1 91 ? -2.993 -5.498 -11.136 1.00 98.25 91 LEU A N 1
ATOM 677 C CA . LEU A 1 91 ? -2.147 -6.583 -11.626 1.00 98.25 91 LEU A CA 1
ATOM 678 C C . LEU A 1 91 ? -2.933 -7.440 -12.629 1.00 98.25 91 LEU A C 1
ATOM 680 O O . LEU A 1 91 ? -4.163 -7.423 -12.653 1.00 98.25 91 LEU A O 1
ATOM 684 N N . ALA A 1 92 ? -2.215 -8.202 -13.451 1.00 98.06 92 ALA A N 1
ATOM 685 C CA . ALA A 1 92 ? -2.821 -9.156 -14.384 1.00 98.06 92 ALA A CA 1
ATOM 686 C C . ALA A 1 92 ? -3.319 -10.443 -13.694 1.00 98.06 92 ALA A C 1
ATOM 688 O O . ALA A 1 92 ? -3.952 -11.281 -14.331 1.00 98.06 92 ALA A O 1
ATOM 689 N N . GLU A 1 93 ? -3.017 -10.597 -12.408 1.00 97.62 93 GLU A N 1
ATOM 690 C CA . GLU A 1 93 ? -3.251 -11.790 -11.603 1.00 97.62 93 GLU A CA 1
ATOM 691 C C . GLU A 1 93 ? -4.044 -11.459 -10.337 1.00 97.62 93 GLU A C 1
ATOM 693 O O . GLU A 1 93 ? -4.018 -10.327 -9.836 1.00 97.62 93 GLU A O 1
ATOM 698 N N . ASP A 1 94 ? -4.745 -12.462 -9.809 1.00 98.00 94 ASP A N 1
ATOM 699 C CA . ASP A 1 94 ? -5.435 -12.352 -8.528 1.00 98.00 94 ASP A CA 1
ATOM 700 C C . ASP A 1 94 ? -4.434 -12.152 -7.384 1.00 98.00 94 ASP A C 1
ATOM 702 O O . ASP A 1 94 ? -3.313 -12.662 -7.401 1.00 98.00 94 ASP A O 1
ATOM 706 N N . THR A 1 95 ? -4.845 -11.407 -6.358 1.00 97.06 95 THR A N 1
ATOM 707 C CA . THR A 1 95 ? -3.976 -11.073 -5.227 1.00 97.06 95 THR A CA 1
ATOM 708 C C . THR A 1 95 ? -4.734 -11.047 -3.904 1.00 97.06 95 THR A C 1
ATOM 710 O O . THR A 1 95 ? -5.964 -10.976 -3.867 1.00 97.06 95 THR A O 1
ATOM 713 N N . SER A 1 96 ? -3.991 -11.098 -2.800 1.00 96.31 96 SER A N 1
ATOM 714 C CA . SER A 1 96 ? -4.528 -11.033 -1.441 1.00 96.31 96 SER A CA 1
ATOM 715 C C . SER A 1 96 ? -3.658 -10.143 -0.554 1.00 96.31 96 SER A C 1
ATOM 717 O O . SER A 1 96 ? -2.481 -9.925 -0.836 1.00 96.31 96 SER A O 1
ATOM 719 N N . ILE A 1 97 ? -4.247 -9.620 0.524 1.00 95.06 97 ILE A N 1
ATOM 720 C CA . ILE A 1 97 ? -3.527 -8.877 1.563 1.00 95.06 97 ILE A CA 1
ATOM 721 C C . ILE A 1 97 ? -3.581 -9.689 2.846 1.00 95.06 97 ILE A C 1
ATOM 723 O O . ILE A 1 97 ? -4.665 -10.066 3.294 1.00 95.06 97 ILE A O 1
ATOM 727 N N . HIS A 1 98 ? -2.421 -9.908 3.452 1.00 96.19 98 HIS A N 1
ATOM 728 C CA . HIS A 1 98 ? -2.296 -10.520 4.765 1.00 96.19 98 HIS A CA 1
ATOM 729 C C . HIS A 1 98 ? -1.691 -9.513 5.746 1.00 96.19 98 HIS A C 1
ATOM 731 O O . HIS 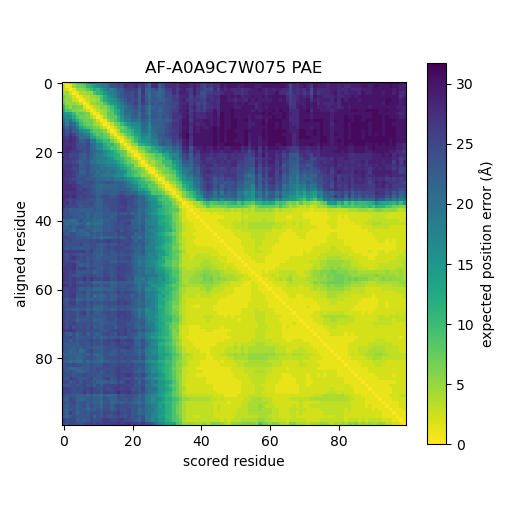A 1 98 ? -0.679 -8.879 5.448 1.00 96.19 98 HIS A O 1
ATOM 737 N N . TRP A 1 99 ? -2.322 -9.368 6.908 1.00 94.19 99 TRP A N 1
ATOM 738 C CA . TRP A 1 99 ? -1.785 -8.609 8.033 1.00 94.19 99 TRP A CA 1
ATOM 739 C C . TRP A 1 99 ? -1.078 -9.603 8.948 1.00 94.19 99 TRP A C 1
ATOM 741 O O . TRP A 1 99 ? -1.744 -10.477 9.503 1.00 94.19 99 TRP A O 1
ATOM 751 N N . HIS A 1 100 ? 0.248 -9.492 9.024 1.00 93.75 100 HIS A N 1
ATOM 752 C CA . HIS A 1 100 ? 1.078 -10.293 9.920 1.00 93.75 100 HIS A CA 1
ATOM 753 C C . HIS A 1 100 ? 0.982 -9.784 11.361 1.00 93.75 100 HIS A C 1
ATOM 755 O O . HIS A 1 100 ? 0.897 -8.543 11.533 1.00 93.75 100 HIS A O 1
#

pLDDT: mean 80.62, std 21.58, range [38.09, 98.69]

Radius of gyration: 20.65 Å; Cα contacts (8 Å, |Δi|>4): 108; chains: 1; bounding box: 43×51×42 Å

Mean predicted aligned error: 13.78 Å

Sequence (100 aa):
MSRRTFVKGVAMGGAAGLLGLDARPLLASMDKGQNGPVTLSGTQFDLTYSPTLVNFTGEERYATAINGSVPAPILRWKEGDRVTMRVKNNLAEDTSIHWH

Secondary structure (DSSP, 8-state):
------------------S----HHHHTTS----SSPPEEESSEEEEEEEEEEEESSSSEEEEEEETTBSSPPEEE--TT---EEEEEE-SSS-------